Protein AF-A0A1Y5H3Q7-F1 (afdb_monomer)

Mean predicted aligned error: 3.83 Å

Secondary structure (DSSP, 8-state):
-HHHHHT---S-----SSS-------HHHHHHHHHH-HHHHHHHHHHHIIIIIIHHHHHHHHHHHS-HHHHHHHHHHH-TTTTTTS-HHHHHHHTTS-HHHHHHHHHH-

pLDDT: mean 93.89, std 3.06, range [73.5, 97.62]

Sequence (109 aa):
MTALLTSSPSILSLEAIEDSLIIEINFIAYRKLMLQNDELKLFQIYYLEKNWLLAKESREIEFVQNDASARYLCFINEYPALKDRLPQYHIASYLGITPTQLSRIKKNL

Nearest PDB structures (foldseek):
  3iwf-assembly2_A  TM=7.878E-01  e=1.637E+00  Staphylococcus epidermidis ATCC 12228
  3dv8-assembly1_A-2  TM=6.852E-01  e=7.403E+00  Agathobacter rectalis ATCC 33656
  6tvd-assembly2_L  TM=3.339E-01  e=8.395E+00  Influenza A virus

Solvent-accessible surface area (backbone atoms only — not comparable to full-atom values): 6693 Å² total; per-residue (Å²): 108,66,32,72,76,68,75,44,81,68,95,67,87,86,80,79,94,55,98,76,88,82,85,86,73,63,64,69,62,49,53,54,50,32,75,76,30,68,68,53,39,50,50,52,49,54,50,42,48,51,58,60,43,53,49,44,50,54,50,54,49,44,66,73,75,44,54,70,60,57,50,50,54,51,47,47,69,77,37,61,81,47,64,85,73,48,60,63,57,60,56,15,54,74,68,74,48,51,48,69,56,46,54,53,46,67,71,78,105

Structure (mmCIF, N/CA/C/O backbone):
data_AF-A0A1Y5H3Q7-F1
#
_entry.id   AF-A0A1Y5H3Q7-F1
#
loop_
_atom_site.group_PDB
_atom_site.id
_atom_site.type_symbol
_atom_site.label_atom_id
_atom_site.label_alt_id
_atom_site.label_comp_id
_atom_site.label_asym_id
_atom_site.label_entity_id
_atom_site.label_seq_id
_atom_site.pdbx_PDB_ins_code
_atom_site.Cartn_x
_atom_site.Cartn_y
_atom_site.Cartn_z
_atom_site.occupancy
_atom_site.B_iso_or_equiv
_atom_site.auth_seq_id
_atom_site.auth_comp_id
_atom_site.auth_asym_id
_atom_site.auth_atom_id
_atom_site.pdbx_PDB_model_num
ATOM 1 N N . MET A 1 1 ? 9.826 -3.778 -3.910 1.00 73.50 1 MET A N 1
ATOM 2 C CA . MET A 1 1 ? 10.902 -3.158 -4.721 1.00 73.50 1 MET A CA 1
ATOM 3 C C . MET A 1 1 ? 12.298 -3.471 -4.188 1.00 73.50 1 MET A C 1
ATOM 5 O O . MET A 1 1 ? 13.129 -3.858 -4.993 1.00 73.50 1 MET A O 1
ATOM 9 N N . THR A 1 2 ? 12.555 -3.386 -2.874 1.00 88.50 2 THR A N 1
ATOM 10 C CA . THR A 1 2 ? 13.869 -3.712 -2.276 1.00 88.50 2 THR A CA 1
ATOM 11 C C . THR A 1 2 ? 14.396 -5.076 -2.714 1.00 88.50 2 THR A C 1
ATOM 13 O O . THR A 1 2 ? 15.425 -5.112 -3.364 1.00 88.50 2 THR A O 1
ATOM 16 N N . ALA A 1 3 ? 13.630 -6.151 -2.490 1.00 92.69 3 ALA A N 1
ATOM 17 C CA . ALA A 1 3 ? 13.967 -7.519 -2.903 1.00 92.69 3 ALA A CA 1
ATOM 18 C C . ALA A 1 3 ? 14.386 -7.643 -4.382 1.00 92.69 3 ALA A C 1
ATOM 20 O O . ALA A 1 3 ? 15.358 -8.315 -4.709 1.00 92.69 3 ALA A O 1
ATOM 21 N N . LEU A 1 4 ? 13.687 -6.936 -5.277 1.00 92.31 4 LEU A N 1
ATOM 22 C CA . LEU A 1 4 ? 13.994 -6.919 -6.709 1.00 92.31 4 LEU A CA 1
ATOM 23 C C . LEU A 1 4 ? 15.298 -6.165 -7.011 1.00 92.31 4 LEU A C 1
ATOM 25 O O . LEU A 1 4 ? 16.085 -6.609 -7.839 1.00 92.31 4 LEU A O 1
ATOM 29 N N . LEU A 1 5 ? 15.544 -5.038 -6.334 1.00 91.44 5 LEU A N 1
ATOM 30 C CA . LEU A 1 5 ? 16.762 -4.236 -6.501 1.00 91.44 5 LEU A CA 1
ATOM 31 C C . LEU A 1 5 ? 17.998 -4.913 -5.894 1.00 91.44 5 LEU A C 1
ATOM 33 O O . LEU A 1 5 ? 19.085 -4.802 -6.452 1.00 91.44 5 LEU A O 1
ATOM 37 N N . THR A 1 6 ? 17.837 -5.614 -4.772 1.00 93.56 6 THR A N 1
ATOM 38 C CA . THR A 1 6 ? 18.913 -6.329 -4.067 1.00 93.56 6 THR A CA 1
ATOM 39 C C . THR A 1 6 ? 19.086 -7.766 -4.544 1.00 93.56 6 THR A C 1
ATOM 41 O O . THR A 1 6 ? 19.998 -8.444 -4.084 1.00 93.56 6 THR A O 1
ATOM 44 N N . SER A 1 7 ? 18.228 -8.242 -5.455 1.00 92.06 7 SER A N 1
ATOM 45 C CA . SER A 1 7 ? 18.191 -9.643 -5.897 1.00 92.06 7 SER A CA 1
ATOM 46 C C . SER A 1 7 ? 18.119 -10.632 -4.724 1.00 92.06 7 SER A C 1
ATOM 48 O O . SER A 1 7 ? 18.772 -11.673 -4.729 1.00 92.06 7 SER A O 1
ATOM 50 N N . SER A 1 8 ? 17.334 -10.295 -3.698 1.00 94.62 8 SER A N 1
ATOM 51 C CA . SER A 1 8 ? 17.146 -11.106 -2.492 1.00 94.62 8 SER A CA 1
ATOM 52 C C . SER A 1 8 ? 15.677 -11.507 -2.325 1.00 94.62 8 SER A C 1
ATOM 54 O O . SER A 1 8 ? 14.800 -10.805 -2.829 1.00 94.62 8 SER A O 1
ATOM 56 N N . PRO A 1 9 ? 15.365 -12.589 -1.588 1.00 94.06 9 PRO A N 1
ATOM 57 C CA . PRO A 1 9 ? 13.985 -12.932 -1.257 1.00 94.06 9 PRO A CA 1
ATOM 58 C C . PRO A 1 9 ? 13.245 -11.777 -0.567 1.00 94.06 9 PRO A C 1
ATOM 60 O O . PRO A 1 9 ? 13.843 -10.984 0.167 1.00 94.06 9 PRO A O 1
ATOM 63 N N . SER A 1 10 ? 11.934 -11.681 -0.802 1.00 93.56 10 SER A N 1
ATOM 64 C CA . SER A 1 10 ? 11.079 -10.740 -0.076 1.00 93.56 10 SER A CA 1
ATOM 65 C C . SER A 1 10 ? 10.936 -11.173 1.379 1.00 93.56 10 SER A C 1
ATOM 67 O O . SER A 1 10 ? 10.678 -12.340 1.657 1.00 93.56 10 SER A O 1
ATOM 69 N N . ILE A 1 11 ? 11.050 -10.218 2.301 1.00 94.31 11 ILE A N 1
ATOM 70 C CA . ILE A 1 11 ? 10.743 -10.428 3.726 1.00 94.31 11 ILE A CA 1
ATOM 71 C C . ILE A 1 11 ? 9.247 -10.263 4.034 1.00 94.31 11 ILE A C 1
ATOM 73 O O . ILE A 1 11 ? 8.819 -10.503 5.156 1.00 94.31 11 ILE A O 1
ATOM 77 N N . LEU A 1 12 ? 8.463 -9.811 3.049 1.00 91.12 12 LEU A N 1
ATOM 78 C CA . LEU A 1 12 ? 7.021 -9.596 3.145 1.00 91.12 12 LEU A CA 1
ATOM 79 C C . LEU A 1 12 ? 6.291 -10.519 2.167 1.00 91.12 12 LEU A C 1
ATOM 81 O O . LEU A 1 12 ? 6.739 -10.690 1.028 1.00 91.12 12 LEU A O 1
ATOM 85 N N . SER A 1 13 ? 5.146 -11.045 2.591 1.00 91.75 13 SER A N 1
ATOM 86 C CA . SER A 1 13 ? 4.153 -11.681 1.726 1.00 91.75 13 SER A CA 1
ATOM 87 C C . SER A 1 13 ? 3.035 -10.697 1.382 1.00 91.75 13 SER A C 1
ATOM 89 O O . SER A 1 13 ? 2.783 -9.738 2.112 1.00 91.75 13 SER A O 1
ATOM 91 N N . LEU A 1 14 ? 2.366 -10.941 0.259 1.00 92.06 14 LEU A N 1
ATOM 92 C CA . LEU A 1 14 ? 1.175 -10.210 -0.159 1.00 92.06 14 LEU A CA 1
ATOM 93 C C . LEU A 1 14 ? 0.015 -11.199 -0.216 1.00 92.06 14 LEU A C 1
ATOM 95 O O . LEU A 1 14 ? 0.174 -12.302 -0.733 1.00 92.06 14 LEU A O 1
ATOM 99 N N . GLU A 1 15 ? -1.130 -10.791 0.310 1.00 92.69 15 GLU A N 1
ATOM 100 C CA . GLU A 1 15 ? -2.361 -11.572 0.306 1.00 92.69 15 GLU A CA 1
ATOM 101 C C . GLU A 1 15 ? -3.487 -10.695 -0.238 1.00 92.69 15 GLU A C 1
ATOM 103 O O . GLU A 1 15 ? -3.628 -9.533 0.153 1.00 92.69 15 GLU A O 1
ATOM 108 N N . ALA A 1 16 ? -4.267 -11.247 -1.166 1.00 94.00 16 ALA A N 1
ATOM 109 C CA . ALA A 1 16 ? -5.482 -10.611 -1.642 1.00 94.00 16 ALA A CA 1
ATOM 110 C C . ALA A 1 16 ? -6.607 -10.903 -0.642 1.00 94.00 16 ALA A C 1
ATOM 112 O O . ALA A 1 16 ? -6.940 -12.057 -0.398 1.00 94.00 16 ALA A O 1
ATOM 113 N N . ILE A 1 17 ? -7.185 -9.850 -0.069 1.00 91.44 17 ILE A N 1
ATOM 114 C CA . ILE A 1 17 ? -8.283 -9.945 0.910 1.00 91.44 17 ILE A CA 1
ATOM 115 C C . ILE A 1 17 ? -9.668 -10.064 0.253 1.00 91.44 17 ILE A C 1
ATOM 117 O O . ILE A 1 17 ? -10.680 -10.177 0.938 1.00 91.44 17 ILE A O 1
ATOM 121 N N . GLU A 1 18 ? -9.706 -9.990 -1.075 1.00 91.56 18 GLU A N 1
ATOM 122 C CA . GLU A 1 18 ? -10.890 -10.042 -1.925 1.00 91.56 18 GLU A CA 1
ATOM 123 C C . GLU A 1 18 ? -10.492 -10.510 -3.330 1.00 91.56 18 GLU A C 1
ATOM 125 O O . GLU A 1 18 ? -9.307 -10.475 -3.688 1.00 91.56 18 GLU A O 1
ATOM 130 N N . ASP A 1 19 ? -11.474 -10.913 -4.137 1.00 95.06 19 ASP A N 1
ATOM 131 C CA . ASP A 1 19 ? -11.252 -11.318 -5.526 1.00 95.06 19 ASP A CA 1
ATOM 132 C C . ASP A 1 19 ? -10.506 -10.221 -6.295 1.00 95.06 19 ASP A C 1
ATOM 134 O O . ASP A 1 19 ? -10.972 -9.088 -6.428 1.00 95.06 19 ASP A O 1
ATOM 138 N N . SER A 1 20 ? -9.313 -10.563 -6.781 1.00 94.75 20 SER A N 1
ATOM 139 C CA . SER A 1 20 ? -8.351 -9.597 -7.307 1.00 94.75 20 SER A CA 1
ATOM 140 C C . SER A 1 20 ? -7.747 -10.071 -8.622 1.00 94.75 20 SER A C 1
ATOM 142 O O . SER A 1 20 ? -7.423 -11.247 -8.789 1.00 94.75 20 SER A O 1
ATOM 144 N N . LEU A 1 21 ? -7.524 -9.129 -9.540 1.00 96.44 21 LEU A N 1
ATOM 145 C CA . LEU A 1 21 ? -6.708 -9.343 -10.732 1.00 96.44 21 LEU A CA 1
ATOM 146 C C . LEU A 1 21 ? -5.301 -8.800 -10.479 1.00 96.44 21 LEU A C 1
ATOM 148 O O . LEU A 1 21 ? -5.136 -7.627 -10.146 1.00 96.44 21 LEU A O 1
ATOM 152 N N . ILE A 1 22 ? -4.289 -9.645 -10.668 1.00 95.25 22 ILE A N 1
ATOM 153 C CA . ILE A 1 22 ? -2.887 -9.276 -10.463 1.00 95.25 22 ILE A CA 1
ATOM 154 C C . ILE A 1 22 ? -2.194 -9.166 -11.818 1.00 95.25 22 ILE A C 1
ATOM 156 O O . ILE A 1 22 ? -2.254 -10.084 -12.634 1.00 95.25 22 ILE A O 1
ATOM 160 N N . ILE A 1 23 ? -1.514 -8.041 -12.041 1.00 95.62 23 ILE A N 1
ATOM 161 C CA . ILE A 1 23 ? -0.641 -7.841 -13.198 1.00 95.62 23 ILE A CA 1
ATOM 162 C C . ILE A 1 23 ? 0.798 -8.051 -12.739 1.00 95.62 23 ILE A C 1
ATOM 164 O O . ILE A 1 23 ? 1.325 -7.277 -11.938 1.00 95.62 23 ILE A O 1
ATOM 168 N N . GLU A 1 24 ? 1.434 -9.093 -13.262 1.00 94.81 24 GLU A N 1
ATOM 169 C CA . GLU A 1 24 ? 2.848 -9.361 -13.029 1.00 94.81 24 GLU A CA 1
ATOM 170 C C . GLU A 1 24 ? 3.697 -8.755 -14.149 1.00 94.81 24 GLU A C 1
ATOM 172 O O . GLU A 1 24 ? 3.399 -8.893 -15.335 1.00 94.81 24 GLU A O 1
ATOM 177 N N . ILE A 1 25 ? 4.784 -8.086 -13.766 1.00 94.06 25 ILE A N 1
ATOM 178 C CA . ILE A 1 25 ? 5.736 -7.493 -14.700 1.00 94.06 25 ILE A CA 1
ATOM 179 C C . ILE A 1 25 ? 7.109 -8.098 -14.432 1.00 94.06 25 ILE A C 1
ATOM 181 O O . ILE A 1 25 ? 7.623 -8.034 -13.313 1.00 94.06 25 ILE A O 1
ATOM 185 N N . ASN A 1 26 ? 7.745 -8.624 -15.480 1.00 95.31 26 ASN A N 1
ATOM 186 C CA . ASN A 1 26 ? 9.129 -9.072 -15.392 1.00 95.31 26 ASN A CA 1
ATOM 187 C C . ASN A 1 26 ? 10.041 -7.874 -15.087 1.00 95.31 26 ASN A C 1
ATOM 189 O O . ASN A 1 26 ? 10.267 -7.007 -15.935 1.00 95.31 26 ASN A O 1
ATOM 193 N N . PHE A 1 27 ? 10.588 -7.848 -13.872 1.00 94.31 27 PHE A N 1
ATOM 194 C CA . PHE A 1 27 ? 11.392 -6.732 -13.384 1.00 94.31 27 PHE A CA 1
ATOM 195 C C . PHE A 1 27 ? 12.630 -6.454 -14.247 1.00 94.31 27 PHE A C 1
ATOM 197 O O . PHE A 1 27 ? 12.937 -5.296 -14.523 1.00 94.31 27 PHE A O 1
ATOM 204 N N . ILE A 1 28 ? 13.326 -7.497 -14.709 1.00 94.81 28 ILE A N 1
ATOM 205 C CA . ILE A 1 28 ? 14.550 -7.351 -15.509 1.00 94.81 28 ILE A CA 1
ATOM 206 C C . ILE A 1 28 ? 14.215 -6.735 -16.872 1.00 94.81 28 ILE A C 1
ATOM 208 O O . ILE A 1 28 ? 14.861 -5.775 -17.298 1.00 94.81 28 ILE A O 1
ATOM 212 N N . ALA A 1 29 ? 13.178 -7.249 -17.538 1.00 96.12 29 ALA A N 1
ATOM 213 C CA . ALA A 1 29 ? 12.717 -6.727 -18.820 1.00 96.12 29 ALA A CA 1
ATOM 214 C C . ALA A 1 29 ? 12.220 -5.280 -18.690 1.00 96.12 29 ALA A C 1
ATOM 216 O O . ALA A 1 29 ? 12.599 -4.427 -19.493 1.00 96.12 29 ALA A O 1
ATOM 217 N N . TYR A 1 30 ? 11.453 -4.981 -17.638 1.00 94.94 30 TYR A N 1
ATOM 218 C CA . TYR A 1 30 ? 10.977 -3.631 -17.348 1.00 94.94 30 TYR A CA 1
ATOM 219 C C . TYR A 1 30 ? 12.130 -2.652 -17.113 1.00 94.94 30 TYR A C 1
ATOM 221 O O . TYR A 1 30 ? 12.157 -1.573 -17.699 1.00 94.94 30 TYR A O 1
ATOM 229 N N . ARG A 1 31 ? 13.139 -3.042 -16.323 1.00 94.19 31 ARG A N 1
ATOM 230 C CA . ARG A 1 31 ? 14.339 -2.225 -16.088 1.00 94.19 31 ARG A CA 1
ATOM 231 C C . ARG A 1 31 ? 15.095 -1.939 -17.380 1.00 94.19 31 ARG A C 1
ATOM 233 O O . ARG A 1 31 ? 15.519 -0.805 -17.585 1.00 94.19 31 ARG A O 1
ATOM 240 N N . LYS A 1 32 ? 15.246 -2.938 -18.254 1.00 96.06 32 LYS A N 1
ATOM 241 C CA . LYS A 1 32 ? 15.880 -2.754 -19.565 1.00 96.06 32 LYS A CA 1
ATOM 242 C C . LYS A 1 32 ? 15.092 -1.767 -20.428 1.00 96.06 32 LYS A C 1
ATOM 244 O O . LYS A 1 32 ? 15.690 -0.838 -20.960 1.00 96.06 32 LYS A O 1
ATOM 249 N N . LEU A 1 33 ? 13.771 -1.933 -20.510 1.00 96.38 33 LEU A N 1
ATOM 250 C CA . LEU A 1 33 ? 12.889 -1.046 -21.270 1.00 96.38 33 LEU A CA 1
ATOM 251 C C . LEU A 1 33 ? 12.947 0.397 -20.749 1.00 96.38 33 LEU A C 1
ATOM 253 O O . LEU A 1 33 ? 13.087 1.334 -21.526 1.00 96.38 33 LEU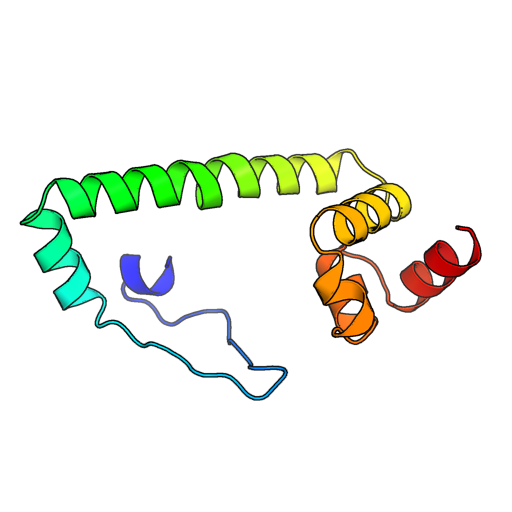 A O 1
ATOM 257 N N . MET A 1 34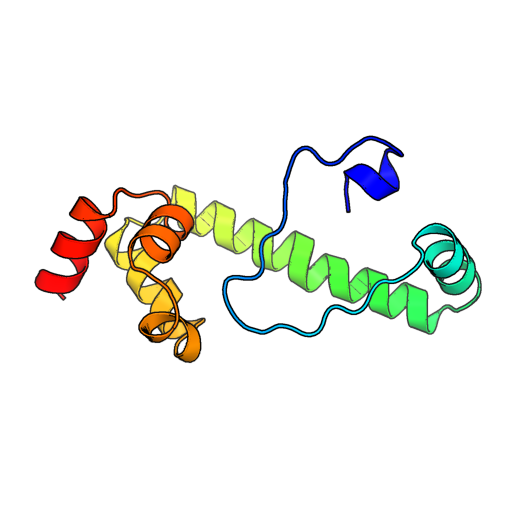 ? 12.916 0.573 -19.428 1.00 95.56 34 MET A N 1
ATOM 258 C CA . MET A 1 34 ? 12.990 1.879 -18.770 1.00 95.56 34 MET A CA 1
ATOM 259 C C . MET A 1 34 ? 14.308 2.614 -19.053 1.00 95.56 34 MET A C 1
ATOM 261 O O . MET A 1 34 ? 14.328 3.835 -19.152 1.00 95.56 34 MET A O 1
ATOM 265 N N . LEU A 1 35 ? 15.426 1.898 -19.201 1.00 95.19 35 LEU A N 1
ATOM 266 C CA . LEU A 1 35 ? 16.704 2.521 -19.567 1.00 95.19 35 LEU A CA 1
ATOM 267 C C . LEU A 1 35 ? 16.759 2.952 -21.039 1.00 95.19 35 LEU A C 1
ATOM 269 O O . LEU A 1 35 ? 17.556 3.823 -21.377 1.00 95.19 35 LEU A O 1
ATOM 273 N N . GLN A 1 36 ? 15.925 2.355 -21.890 1.00 97.50 36 GLN A N 1
ATOM 274 C CA . GLN A 1 36 ? 15.852 2.631 -23.326 1.00 97.50 36 GLN A CA 1
ATOM 275 C C . GLN A 1 36 ? 14.792 3.679 -23.692 1.00 97.50 36 GLN A C 1
ATOM 277 O O . GLN A 1 36 ? 14.776 4.143 -24.828 1.00 97.50 36 GLN A O 1
ATOM 282 N N . ASN A 1 37 ? 13.907 4.041 -22.761 1.00 97.50 37 ASN A N 1
ATOM 283 C CA . ASN A 1 37 ? 12.802 4.965 -22.993 1.00 97.50 37 ASN A CA 1
ATOM 284 C C . ASN A 1 37 ? 12.770 6.045 -21.899 1.00 97.50 37 ASN A C 1
ATOM 286 O O . ASN A 1 37 ? 12.515 5.755 -20.728 1.00 97.50 37 ASN A O 1
ATOM 290 N N . ASP A 1 38 ? 13.019 7.297 -22.287 1.00 97.31 38 ASP A N 1
ATOM 291 C CA . 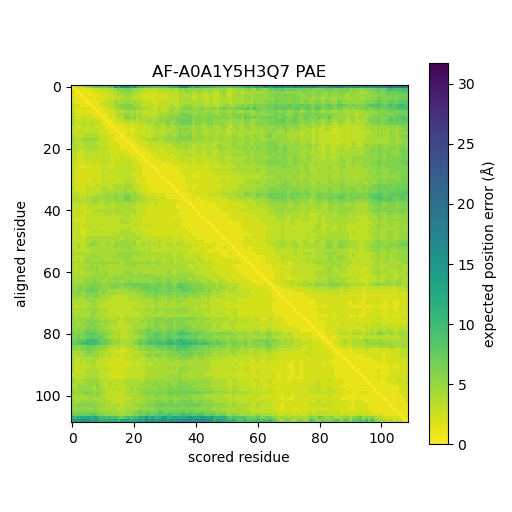ASP A 1 38 ? 13.103 8.416 -21.346 1.00 97.31 38 ASP A CA 1
ATOM 292 C C . ASP A 1 38 ? 11.758 8.788 -20.715 1.00 97.31 38 ASP A C 1
ATOM 294 O O . ASP A 1 38 ? 11.730 9.163 -19.544 1.00 97.31 38 ASP A O 1
ATOM 298 N N . GLU A 1 39 ? 10.637 8.618 -21.418 1.00 97.38 39 GLU A N 1
ATOM 299 C CA . GLU A 1 39 ? 9.307 8.851 -20.841 1.00 97.38 39 GLU A CA 1
ATOM 300 C C . GLU A 1 39 ? 9.022 7.853 -19.718 1.00 97.38 39 GLU A C 1
ATOM 302 O O . GLU A 1 39 ? 8.555 8.232 -18.645 1.00 97.38 39 GLU A O 1
ATOM 307 N N . LEU A 1 40 ? 9.377 6.580 -19.922 1.00 96.06 40 LEU A N 1
ATOM 308 C CA . LEU A 1 40 ? 9.215 5.553 -18.897 1.00 96.06 40 LEU A CA 1
ATOM 309 C C . LEU A 1 40 ? 10.144 5.793 -17.698 1.00 96.06 40 LEU A C 1
ATOM 311 O O . LEU A 1 40 ? 9.772 5.544 -16.550 1.00 96.06 40 LEU A O 1
ATOM 315 N N . LYS A 1 41 ? 11.346 6.321 -17.945 1.00 96.56 41 LYS A N 1
ATOM 316 C CA . LYS A 1 41 ? 12.275 6.745 -16.892 1.00 96.56 41 LYS A CA 1
ATOM 317 C C . LYS A 1 41 ? 11.710 7.912 -16.080 1.00 96.56 41 LYS A C 1
ATOM 319 O O . LYS A 1 41 ? 11.738 7.850 -14.854 1.00 96.56 41 LYS A O 1
ATOM 324 N N . LEU A 1 42 ? 11.171 8.937 -16.741 1.00 97.56 42 LEU A N 1
ATOM 325 C CA . LEU A 1 42 ? 10.524 10.076 -16.082 1.00 97.56 42 LEU A CA 1
ATOM 326 C C . LEU A 1 42 ? 9.295 9.636 -15.288 1.00 97.56 42 LEU A C 1
ATOM 328 O O . LEU A 1 42 ? 9.152 10.019 -14.130 1.00 97.56 42 LEU A O 1
ATOM 332 N N . PHE A 1 43 ? 8.464 8.761 -15.858 1.00 96.31 43 PHE A N 1
ATOM 333 C CA . PHE A 1 43 ? 7.351 8.147 -15.142 1.00 96.31 43 PHE A CA 1
ATOM 334 C C . PHE A 1 43 ? 7.826 7.459 -13.858 1.00 96.31 43 PHE A C 1
ATOM 336 O O . PHE A 1 43 ? 7.265 7.697 -12.789 1.00 96.31 43 PHE A O 1
ATOM 343 N N . GLN A 1 44 ? 8.888 6.649 -13.935 1.00 94.69 44 GLN A N 1
ATOM 344 C CA . GLN A 1 44 ? 9.445 5.983 -12.761 1.00 94.69 44 GLN A CA 1
ATOM 345 C C . GLN A 1 44 ? 9.958 6.989 -11.719 1.00 94.69 44 GLN A C 1
ATOM 347 O O . GLN A 1 44 ? 9.738 6.776 -10.528 1.00 94.69 44 GLN A O 1
ATOM 352 N N . ILE A 1 45 ? 10.627 8.067 -12.139 1.00 96.12 45 ILE A N 1
ATOM 353 C CA . ILE A 1 45 ? 11.119 9.121 -11.238 1.00 96.12 45 ILE A CA 1
ATOM 354 C C . ILE A 1 45 ? 9.945 9.775 -10.503 1.00 96.12 45 ILE A C 1
ATOM 356 O O . ILE A 1 45 ? 9.910 9.742 -9.274 1.00 96.12 45 ILE A O 1
ATOM 360 N N . TYR A 1 46 ? 8.938 10.262 -11.231 1.00 97.62 46 TYR A N 1
ATOM 361 C CA . TYR A 1 46 ? 7.771 10.910 -10.629 1.00 97.62 46 TYR A CA 1
ATOM 362 C C . TYR A 1 46 ? 6.965 9.964 -9.741 1.00 97.62 46 TYR A C 1
ATOM 364 O O . TYR A 1 46 ? 6.458 10.361 -8.690 1.00 97.62 46 TYR A O 1
ATOM 372 N N . TYR A 1 47 ? 6.871 8.688 -10.122 1.00 95.44 47 TYR A N 1
ATOM 373 C CA . TYR A 1 47 ? 6.251 7.674 -9.282 1.00 95.44 47 TYR A CA 1
ATOM 374 C C . TYR A 1 47 ? 6.982 7.530 -7.940 1.00 95.44 47 TYR A C 1
ATOM 376 O O . TYR A 1 47 ? 6.326 7.463 -6.897 1.00 95.44 47 TYR A O 1
ATOM 384 N N . LEU A 1 48 ? 8.319 7.488 -7.946 1.00 94.88 48 LEU A N 1
ATOM 385 C CA . LEU A 1 48 ? 9.121 7.370 -6.726 1.00 94.88 48 LEU A CA 1
ATOM 386 C C . LEU A 1 48 ? 9.037 8.629 -5.861 1.00 94.88 48 LEU A C 1
ATOM 388 O O . LEU A 1 48 ? 8.846 8.510 -4.654 1.00 94.88 48 LEU A O 1
ATOM 392 N N . GLU A 1 49 ? 9.112 9.818 -6.454 1.00 97.44 49 GLU A N 1
ATOM 393 C CA . GLU A 1 49 ? 8.963 11.084 -5.727 1.00 97.44 49 GLU A CA 1
ATOM 394 C C . GLU A 1 49 ? 7.605 11.163 -5.024 1.00 97.44 49 GLU A C 1
ATOM 396 O O . GLU A 1 49 ? 7.530 11.402 -3.820 1.00 97.44 49 GLU A O 1
ATOM 401 N N . LYS A 1 50 ? 6.517 10.876 -5.744 1.00 96.12 50 LYS A N 1
ATOM 402 C CA . LYS A 1 50 ? 5.171 10.950 -5.175 1.00 96.12 50 LYS A CA 1
ATOM 403 C C . LYS A 1 50 ? 4.932 9.893 -4.095 1.00 96.12 50 LYS A C 1
ATOM 405 O O . LYS A 1 50 ? 4.468 10.218 -3.005 1.00 96.12 50 LYS A O 1
ATOM 410 N N . ASN A 1 51 ? 5.197 8.625 -4.405 1.00 92.94 51 ASN A N 1
ATOM 411 C CA . ASN A 1 51 ? 4.734 7.514 -3.568 1.00 92.94 51 ASN A CA 1
ATOM 412 C C . ASN A 1 51 ? 5.773 7.058 -2.540 1.00 92.94 51 ASN A C 1
ATOM 414 O O . ASN A 1 51 ? 5.403 6.562 -1.480 1.00 92.94 51 ASN A O 1
ATOM 418 N N . TRP A 1 52 ? 7.065 7.184 -2.848 1.00 90.81 52 TRP A N 1
ATOM 419 C CA . TRP A 1 52 ? 8.134 6.678 -1.986 1.00 90.81 52 TRP A CA 1
ATOM 420 C C . TRP A 1 52 ? 8.803 7.761 -1.147 1.00 90.81 52 TRP A C 1
ATOM 422 O O . TRP A 1 52 ? 9.262 7.455 -0.049 1.00 90.81 52 TRP A O 1
ATOM 432 N N . LEU A 1 53 ? 8.858 8.998 -1.645 1.00 93.62 53 LEU A N 1
ATOM 433 C CA . LEU A 1 53 ? 9.351 10.140 -0.880 1.00 93.62 53 LEU A CA 1
ATOM 434 C C . LEU A 1 53 ? 8.190 10.832 -0.159 1.00 93.62 53 LEU A C 1
ATOM 436 O O . LEU A 1 53 ? 8.033 10.635 1.041 1.00 93.62 53 LEU A O 1
ATOM 440 N N . LEU A 1 54 ? 7.329 11.547 -0.888 1.00 94.62 54 LEU A N 1
ATOM 441 C CA . LEU A 1 54 ? 6.326 12.433 -0.285 1.00 94.62 54 LEU A CA 1
ATOM 442 C C . LEU A 1 54 ? 5.296 11.680 0.572 1.00 94.62 54 LEU A C 1
ATOM 444 O O . LEU A 1 54 ? 5.083 12.027 1.732 1.00 94.62 54 LEU A O 1
ATOM 448 N N . ALA A 1 55 ? 4.671 10.628 0.034 1.00 92.06 55 ALA A N 1
ATOM 449 C CA . ALA A 1 55 ? 3.649 9.885 0.777 1.00 92.06 55 ALA A CA 1
ATOM 450 C C . ALA A 1 55 ? 4.228 9.128 1.989 1.00 92.06 55 ALA A C 1
ATOM 452 O O . ALA A 1 55 ? 3.618 9.098 3.058 1.00 92.06 55 ALA A O 1
ATOM 453 N N . LYS A 1 56 ? 5.418 8.529 1.843 1.00 91.62 56 LYS A N 1
ATOM 454 C CA . LYS A 1 56 ? 6.077 7.779 2.923 1.00 91.62 56 LYS A CA 1
ATOM 455 C C . LYS A 1 56 ? 6.533 8.704 4.048 1.00 91.62 56 LYS A C 1
ATOM 457 O O . LYS A 1 56 ? 6.261 8.407 5.206 1.00 91.62 56 LYS A O 1
ATOM 462 N N . GLU A 1 57 ? 7.179 9.816 3.707 1.00 93.69 57 GLU A N 1
ATOM 463 C CA . GLU A 1 57 ? 7.629 10.819 4.673 1.00 93.69 57 GLU A CA 1
ATOM 464 C C . GLU A 1 57 ? 6.443 11.418 5.432 1.00 93.69 57 GLU A C 1
ATOM 466 O O . GLU A 1 57 ? 6.444 11.429 6.662 1.00 93.69 57 GLU A O 1
ATOM 471 N N . SER A 1 58 ? 5.382 11.822 4.722 1.00 90.25 58 SER A N 1
ATOM 472 C CA . SER A 1 58 ? 4.179 12.359 5.365 1.00 90.25 58 SER A CA 1
ATOM 473 C C . SER A 1 58 ? 3.564 11.364 6.349 1.00 90.25 58 SER A C 1
ATOM 475 O O . SER A 1 58 ? 3.155 11.762 7.439 1.00 90.25 58 SER A O 1
ATOM 477 N N . ARG A 1 59 ? 3.525 10.072 6.000 1.00 90.06 59 ARG A N 1
ATOM 478 C CA . ARG A 1 59 ? 3.023 9.021 6.891 1.00 90.06 59 ARG A CA 1
ATOM 479 C C . ARG A 1 59 ? 3.924 8.809 8.107 1.00 90.06 59 ARG A C 1
ATOM 481 O O . ARG A 1 59 ? 3.419 8.605 9.206 1.00 90.06 59 ARG A O 1
ATOM 488 N N . GLU A 1 60 ? 5.242 8.837 7.942 1.00 92.94 60 GLU A N 1
ATOM 489 C CA . GLU A 1 60 ? 6.182 8.714 9.064 1.00 92.94 60 GLU A CA 1
ATOM 490 C C . GLU A 1 60 ? 6.025 9.878 10.049 1.00 92.94 60 GLU A C 1
ATOM 492 O O . GLU A 1 60 ? 5.950 9.653 11.258 1.00 92.94 60 GLU A O 1
ATOM 497 N N . ILE A 1 61 ? 5.879 11.103 9.537 1.00 92.06 61 ILE A N 1
ATOM 498 C CA . ILE A 1 61 ? 5.597 12.292 10.347 1.00 92.06 61 ILE A CA 1
ATOM 499 C C . ILE A 1 61 ? 4.266 12.132 11.089 1.00 92.06 61 ILE A C 1
ATOM 501 O O . ILE A 1 61 ? 4.219 12.344 12.299 1.00 92.06 61 ILE A O 1
ATOM 505 N N . GLU A 1 62 ? 3.205 11.698 10.403 1.00 91.06 62 GLU A N 1
ATOM 506 C CA . GLU A 1 62 ? 1.892 11.449 11.008 1.00 91.06 62 GLU A CA 1
ATOM 507 C C . GLU A 1 62 ? 1.979 10.435 12.159 1.00 91.06 62 GLU A C 1
ATOM 509 O O . GLU A 1 62 ? 1.404 10.632 13.227 1.00 91.06 62 GLU A O 1
ATOM 514 N N . PHE A 1 63 ? 2.747 9.360 11.981 1.00 91.69 63 PHE A N 1
ATOM 515 C CA . PHE A 1 63 ? 2.949 8.347 13.016 1.00 91.69 63 PHE A CA 1
ATOM 516 C C . PHE A 1 63 ? 3.660 8.878 14.262 1.00 91.69 63 PHE A C 1
ATOM 518 O O . PHE A 1 63 ? 3.371 8.412 15.367 1.00 91.69 63 PHE A O 1
ATOM 525 N N . VAL A 1 64 ? 4.574 9.834 14.087 1.00 92.62 64 VAL A N 1
ATOM 526 C CA . VAL A 1 64 ? 5.325 10.458 15.181 1.00 92.62 64 VAL A CA 1
ATOM 527 C C . VAL A 1 64 ? 4.516 11.561 15.866 1.00 92.62 64 VAL A C 1
ATOM 529 O O . VAL A 1 64 ? 4.575 11.683 17.088 1.00 92.62 64 VAL A O 1
ATOM 532 N N . GLN A 1 65 ? 3.779 12.370 15.103 1.00 93.44 65 GLN A N 1
ATOM 533 C CA . GLN A 1 65 ? 3.135 13.588 15.604 1.00 93.44 65 GLN A CA 1
ATOM 534 C C . GLN A 1 65 ? 1.685 13.383 16.048 1.00 93.44 65 GLN A C 1
ATOM 536 O O . GLN A 1 65 ? 1.248 14.031 16.999 1.00 93.44 65 GLN A O 1
ATOM 541 N N . ASN A 1 66 ? 0.938 12.497 15.386 1.00 94.12 66 ASN A N 1
ATOM 542 C CA . ASN A 1 66 ? -0.492 12.344 15.630 1.00 94.12 66 ASN A CA 1
ATOM 543 C C . ASN A 1 66 ? -0.786 11.222 16.623 1.00 94.12 66 ASN A C 1
ATOM 545 O O . ASN A 1 66 ? -0.193 10.138 16.582 1.00 94.12 66 ASN A O 1
ATOM 549 N N . ASP A 1 67 ? -1.792 11.455 17.467 1.00 95.06 67 ASP A N 1
ATOM 550 C CA . ASP A 1 67 ? -2.390 10.394 18.264 1.00 95.06 67 ASP A CA 1
ATOM 551 C C . ASP A 1 67 ? -3.228 9.431 17.403 1.00 95.06 67 ASP A C 1
ATOM 553 O O . ASP A 1 67 ? -3.535 9.669 16.232 1.00 95.06 67 ASP A O 1
ATOM 557 N N . ALA A 1 68 ? -3.614 8.308 18.002 1.00 94.38 68 ALA A N 1
ATOM 558 C CA . ALA A 1 68 ? -4.359 7.260 17.318 1.00 94.38 68 ALA A CA 1
ATOM 559 C C . ALA A 1 68 ? -5.719 7.717 16.749 1.00 94.38 68 ALA A C 1
ATOM 561 O O . ALA A 1 68 ? -6.163 7.174 15.736 1.00 94.38 68 ALA A O 1
ATOM 562 N N . SER A 1 69 ? -6.383 8.685 17.387 1.00 95.75 69 SER A N 1
ATOM 563 C CA . SER A 1 69 ? -7.682 9.199 16.943 1.00 95.75 69 SER A CA 1
ATOM 564 C C . SER A 1 69 ? -7.512 10.081 15.713 1.00 95.75 69 SER A C 1
ATOM 566 O O . SER A 1 69 ? -8.226 9.896 14.729 1.00 95.75 69 SER A O 1
ATOM 568 N N . ALA A 1 70 ? -6.525 10.980 15.739 1.00 95.75 70 ALA A N 1
ATOM 569 C CA . ALA A 1 70 ? -6.164 11.809 14.597 1.00 95.75 70 ALA A CA 1
ATOM 570 C C . ALA A 1 70 ? -5.764 10.945 13.392 1.00 95.75 70 ALA A C 1
ATOM 572 O O . ALA A 1 70 ? -6.295 11.151 12.302 1.00 95.75 70 ALA A O 1
ATOM 573 N N . ARG A 1 71 ? -4.945 9.900 13.597 1.00 95.44 71 ARG A N 1
ATOM 574 C CA . ARG A 1 71 ? -4.584 8.965 12.516 1.00 95.44 71 ARG A CA 1
ATOM 575 C C . ARG A 1 71 ? -5.787 8.227 11.930 1.00 95.44 71 ARG A C 1
ATOM 577 O O . ARG A 1 71 ? -5.876 8.028 10.721 1.00 95.44 71 ARG A O 1
ATOM 584 N N . TYR A 1 72 ? -6.745 7.827 12.769 1.00 95.50 72 TYR A N 1
ATOM 585 C CA . TYR A 1 72 ? -7.978 7.203 12.282 1.00 95.50 72 TYR A CA 1
ATOM 586 C C . TYR A 1 72 ? -8.824 8.172 11.443 1.00 95.50 72 TYR A C 1
ATOM 588 O O . TYR A 1 72 ? -9.346 7.773 10.402 1.00 95.50 72 TYR A O 1
ATOM 596 N N . LEU A 1 73 ? -8.935 9.439 11.858 1.00 95.06 73 LEU A N 1
ATOM 597 C CA . LEU A 1 73 ? -9.641 10.470 11.092 1.00 95.06 73 LEU A CA 1
ATOM 598 C C . LEU A 1 73 ? -8.957 10.751 9.745 1.00 95.06 73 LEU A C 1
ATOM 600 O O . LEU A 1 73 ? -9.637 10.846 8.725 1.00 95.06 73 LEU A O 1
ATOM 604 N N . CYS A 1 74 ? -7.624 10.820 9.715 1.00 94.38 74 CYS A N 1
ATOM 605 C CA . CYS A 1 74 ? -6.861 10.917 8.470 1.00 94.38 74 CYS A CA 1
ATOM 606 C C . CYS A 1 74 ? -7.159 9.729 7.544 1.00 94.38 74 CYS A C 1
ATOM 608 O O . CYS A 1 74 ? -7.540 9.934 6.393 1.00 94.38 74 CYS A O 1
ATOM 610 N N . PHE A 1 75 ? -7.113 8.499 8.067 1.00 94.38 75 PHE A N 1
ATOM 611 C CA . PHE A 1 75 ? -7.390 7.288 7.291 1.00 94.38 75 PHE A CA 1
ATOM 612 C C . PHE A 1 75 ? -8.779 7.287 6.635 1.00 94.38 75 PHE A C 1
ATOM 614 O O . PHE A 1 75 ? -8.893 6.975 5.452 1.00 94.38 75 PHE A O 1
ATOM 621 N N . ILE A 1 76 ? -9.844 7.636 7.366 1.00 94.75 76 ILE A N 1
ATOM 622 C CA . ILE A 1 76 ? -11.204 7.629 6.794 1.00 94.75 76 ILE A CA 1
ATOM 623 C C . ILE A 1 76 ? -11.417 8.741 5.760 1.00 94.75 76 ILE A C 1
ATOM 625 O O . ILE A 1 76 ? -12.248 8.579 4.870 1.00 94.75 76 ILE A O 1
ATOM 629 N N . ASN A 1 77 ? -10.677 9.848 5.871 1.00 94.00 77 ASN A N 1
ATOM 630 C CA . ASN A 1 77 ? -10.741 10.953 4.918 1.00 94.00 77 ASN A CA 1
ATOM 631 C C . ASN A 1 77 ? -9.957 10.639 3.640 1.00 94.00 77 ASN A C 1
ATOM 633 O O . ASN A 1 77 ? -10.411 10.963 2.546 1.00 94.00 77 ASN A O 1
ATOM 637 N N . GLU A 1 78 ? -8.795 9.999 3.771 1.00 92.00 78 GLU A N 1
ATOM 638 C CA . GLU A 1 78 ? -7.940 9.632 2.641 1.00 92.00 78 GLU A CA 1
ATOM 639 C C . GLU A 1 78 ? -8.477 8.401 1.893 1.00 92.00 78 GLU A C 1
ATOM 641 O O . GLU A 1 78 ? -8.435 8.344 0.663 1.00 92.00 78 GLU A O 1
ATOM 646 N N . TYR A 1 79 ? -9.051 7.439 2.623 1.00 92.75 79 TYR A N 1
ATOM 647 C CA . TYR A 1 79 ? -9.537 6.168 2.085 1.00 92.75 79 TYR A CA 1
ATOM 648 C C . TYR A 1 79 ? -11.014 5.902 2.426 1.00 92.75 79 TYR A C 1
ATOM 650 O O . TYR A 1 79 ? -11.338 4.861 3.015 1.00 92.75 79 TYR A O 1
ATOM 658 N N . PRO A 1 80 ? -11.952 6.782 2.023 1.00 92.75 80 PRO A N 1
ATOM 659 C CA . PRO A 1 80 ? -13.359 6.668 2.412 1.00 92.75 80 PRO A CA 1
ATOM 660 C C . PRO A 1 80 ? -13.991 5.347 1.958 1.00 92.75 80 PRO A C 1
ATOM 662 O O . PRO A 1 80 ? -14.785 4.757 2.683 1.00 92.75 80 PRO A O 1
ATOM 665 N N . ALA A 1 81 ? -13.581 4.829 0.796 1.00 92.06 81 ALA A N 1
ATOM 666 C CA . ALA A 1 81 ? -14.086 3.569 0.256 1.00 92.06 81 ALA A CA 1
ATOM 667 C C . ALA A 1 81 ? -13.536 2.313 0.961 1.00 92.06 81 ALA A C 1
ATOM 669 O O . ALA A 1 81 ? -14.108 1.236 0.809 1.00 92.06 81 ALA A O 1
ATOM 670 N N . LEU A 1 82 ? -12.421 2.407 1.699 1.00 90.88 82 LEU A N 1
ATOM 671 C CA . LEU A 1 82 ? -11.791 1.239 2.331 1.00 90.88 82 LEU A CA 1
ATOM 672 C C . LEU A 1 82 ? -12.335 0.951 3.729 1.00 90.88 82 LEU A C 1
ATOM 674 O O . LEU A 1 82 ? -12.325 -0.203 4.153 1.00 90.88 82 LEU A O 1
ATOM 678 N N . LYS A 1 83 ? -12.829 1.971 4.437 1.00 85.31 83 LYS A N 1
ATOM 679 C CA . LYS A 1 83 ? -13.328 1.845 5.814 1.00 85.31 83 LYS A CA 1
ATOM 680 C C . LYS A 1 83 ? -14.323 0.692 5.986 1.00 85.31 83 LYS A C 1
ATOM 682 O O . LYS A 1 83 ? -14.222 -0.042 6.965 1.00 85.31 83 LYS A O 1
ATOM 687 N N 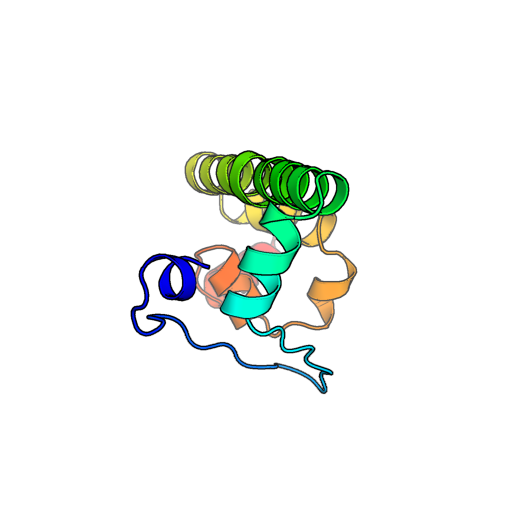. ASP A 1 84 ? -15.253 0.545 5.045 1.00 86.25 84 ASP A N 1
ATOM 688 C CA . ASP A 1 84 ? -16.339 -0.439 5.134 1.00 86.25 84 ASP A CA 1
ATOM 689 C C . ASP A 1 84 ? -15.988 -1.784 4.475 1.00 86.25 84 ASP A C 1
ATOM 691 O O . ASP A 1 84 ? -16.680 -2.777 4.682 1.00 86.25 84 ASP A O 1
ATOM 695 N N . ARG A 1 85 ? -14.893 -1.832 3.708 1.00 91.44 85 ARG A N 1
ATOM 696 C CA . ARG A 1 85 ? -14.405 -3.044 3.029 1.00 91.44 85 ARG A CA 1
ATOM 697 C C . ARG A 1 85 ? -13.386 -3.814 3.860 1.00 91.44 85 ARG A C 1
ATOM 699 O O . ARG A 1 85 ? -13.192 -5.005 3.645 1.00 91.44 85 ARG A O 1
ATOM 706 N N . LEU A 1 86 ? -12.716 -3.139 4.793 1.00 93.44 86 LEU A N 1
ATOM 707 C CA . LEU A 1 86 ? -11.648 -3.731 5.586 1.00 93.44 86 LEU A CA 1
ATOM 708 C C . LEU A 1 86 ? -12.150 -4.222 6.951 1.00 93.44 86 LEU A C 1
ATOM 710 O O . LEU A 1 86 ? -12.763 -3.461 7.705 1.00 93.44 86 LEU A O 1
ATOM 714 N N . PRO A 1 87 ? -11.797 -5.456 7.347 1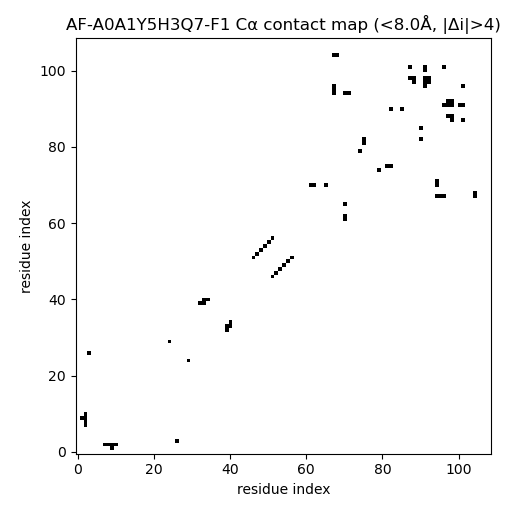.00 93.62 87 PRO A N 1
ATOM 715 C CA . PRO A 1 87 ? -11.904 -5.890 8.729 1.00 93.62 87 PRO A CA 1
ATOM 716 C C . PRO A 1 87 ? -11.189 -4.935 9.691 1.00 93.62 87 PRO A C 1
ATOM 718 O O . PRO A 1 87 ? -10.096 -4.432 9.421 1.00 93.62 87 PRO A O 1
ATOM 721 N N . GLN A 1 88 ? -11.768 -4.743 10.876 1.00 93.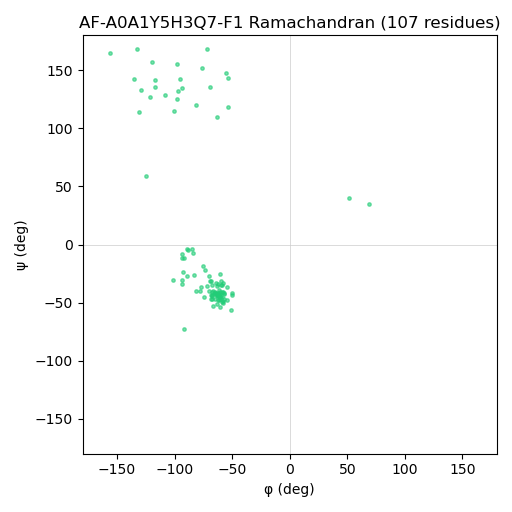50 88 GLN A N 1
ATOM 722 C CA . GLN A 1 88 ? -11.262 -3.773 11.848 1.00 93.50 88 GLN A CA 1
ATOM 723 C C . GLN A 1 88 ? -9.800 -4.014 12.258 1.00 93.50 88 GLN A C 1
ATOM 725 O O . GLN A 1 88 ? -9.075 -3.057 12.525 1.00 93.50 88 GLN A O 1
ATOM 730 N N . TYR A 1 89 ? -9.347 -5.269 12.313 1.00 95.25 89 TYR A N 1
ATOM 731 C CA . TYR A 1 89 ? -7.968 -5.575 12.693 1.00 95.25 89 TYR A CA 1
ATOM 732 C C . TYR A 1 89 ? -6.949 -5.118 11.636 1.00 95.25 89 TYR A C 1
ATOM 734 O O . TYR A 1 89 ? -5.854 -4.704 12.012 1.00 95.25 89 TYR A O 1
ATOM 742 N N . HIS A 1 90 ? -7.310 -5.110 10.346 1.00 95.00 90 HIS A N 1
ATOM 743 C CA . HIS A 1 90 ? -6.453 -4.561 9.293 1.00 95.00 90 HIS A CA 1
ATOM 744 C C . HIS A 1 90 ? -6.307 -3.047 9.442 1.00 95.00 90 HIS A C 1
ATOM 746 O O . HIS A 1 90 ? -5.192 -2.532 9.385 1.00 95.00 90 HIS A O 1
ATOM 752 N N . ILE A 1 91 ? -7.408 -2.344 9.725 1.00 95.50 91 ILE A N 1
ATOM 753 C CA . ILE A 1 91 ? -7.378 -0.897 9.981 1.00 95.50 91 ILE A CA 1
ATOM 754 C C . ILE A 1 91 ? -6.548 -0.596 11.238 1.00 95.50 91 ILE A C 1
ATOM 756 O O . ILE A 1 91 ? -5.697 0.287 11.228 1.00 95.50 91 ILE A O 1
ATOM 760 N N . ALA A 1 92 ? -6.737 -1.357 12.319 1.00 96.38 92 ALA A N 1
ATOM 761 C CA . ALA A 1 92 ? -5.974 -1.174 13.553 1.00 96.38 92 ALA A CA 1
ATOM 762 C C . ALA A 1 92 ? -4.465 -1.385 13.336 1.00 96.38 92 ALA A C 1
ATOM 764 O O . ALA A 1 92 ? -3.660 -0.559 13.766 1.00 96.38 92 ALA A O 1
ATOM 765 N N . SER A 1 93 ? -4.091 -2.442 12.605 1.00 94.81 93 SER A N 1
ATOM 766 C CA . SER A 1 93 ? -2.702 -2.712 12.227 1.00 94.81 93 SER A CA 1
ATOM 767 C C . SER A 1 93 ? -2.116 -1.587 11.367 1.00 94.81 93 SER A C 1
ATOM 769 O O . SER A 1 93 ? -1.014 -1.125 11.659 1.00 94.81 93 SER A O 1
ATOM 771 N N . TYR A 1 94 ? -2.872 -1.076 10.386 1.00 93.62 94 TYR A N 1
ATOM 772 C CA . TYR A 1 94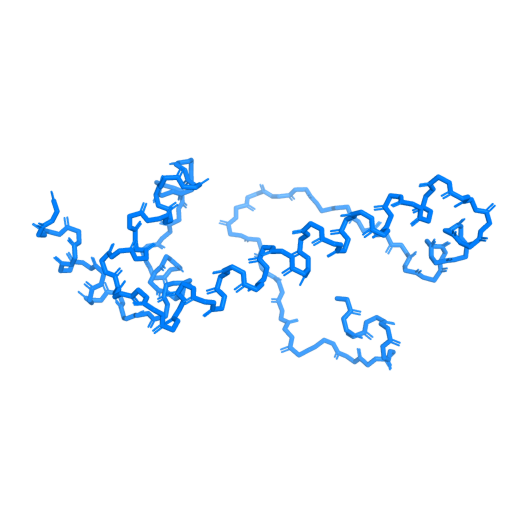 ? -2.462 0.053 9.542 1.00 93.62 94 TYR A CA 1
ATOM 773 C C . TYR A 1 94 ? -2.153 1.320 10.349 1.00 93.62 94 TYR A C 1
ATOM 775 O O . TYR A 1 94 ? -1.246 2.061 9.974 1.00 93.62 94 TYR A O 1
ATOM 783 N N . LEU A 1 95 ? -2.891 1.556 11.439 1.00 94.88 95 LEU A N 1
ATOM 784 C CA . LEU A 1 95 ? -2.768 2.716 12.332 1.00 94.88 95 LEU A CA 1
ATOM 785 C C . LEU A 1 95 ? -1.750 2.518 13.473 1.00 94.88 95 LEU A C 1
ATOM 787 O O . LEU A 1 95 ? -1.523 3.442 14.264 1.00 94.88 95 LEU A O 1
ATOM 791 N N . GLY A 1 96 ? -1.167 1.321 13.594 1.00 94.69 96 GLY A N 1
ATOM 792 C CA . GLY A 1 96 ? -0.227 0.964 14.660 1.00 94.69 96 GLY A CA 1
ATOM 793 C C . GLY A 1 96 ? -0.860 0.870 16.051 1.00 94.69 96 GLY A C 1
ATOM 794 O O . GLY A 1 96 ? -0.224 1.246 17.033 1.00 94.69 96 GLY A O 1
ATOM 795 N N . ILE A 1 97 ? -2.112 0.413 16.149 1.00 96.38 97 ILE A N 1
ATOM 796 C CA . ILE A 1 97 ? -2.846 0.263 17.417 1.00 96.38 97 ILE A CA 1
ATOM 797 C C . ILE A 1 97 ? -3.532 -1.100 17.516 1.00 96.38 97 ILE A C 1
ATOM 799 O O . ILE A 1 97 ? -3.664 -1.837 16.541 1.00 96.38 97 ILE A O 1
ATOM 803 N N . THR A 1 98 ? -4.014 -1.445 18.709 1.00 97.31 98 THR A N 1
ATOM 804 C CA . THR A 1 98 ? -4.789 -2.681 18.896 1.00 97.31 98 THR A CA 1
ATOM 805 C C . THR A 1 98 ? -6.223 -2.538 18.363 1.00 97.31 98 THR A C 1
ATOM 807 O O . THR A 1 98 ? -6.798 -1.445 18.429 1.00 97.31 98 THR A O 1
ATOM 810 N N . PRO A 1 99 ? -6.874 -3.633 17.918 1.00 96.69 99 PRO A N 1
ATOM 811 C CA . PRO A 1 99 ? -8.284 -3.599 17.521 1.00 96.69 99 PRO A CA 1
ATOM 812 C C . PRO A 1 99 ? -9.199 -3.042 18.620 1.00 96.69 99 PRO A C 1
ATOM 814 O O . PRO A 1 99 ? -10.121 -2.285 18.326 1.00 96.69 99 PRO A O 1
ATOM 817 N N . THR A 1 100 ? -8.906 -3.345 19.889 1.00 96.69 100 THR A N 1
ATOM 818 C CA . THR A 1 100 ? -9.648 -2.842 21.055 1.00 96.69 100 THR A CA 1
ATOM 819 C C . THR A 1 100 ? -9.518 -1.328 21.220 1.00 96.69 100 THR A C 1
ATOM 821 O O . THR A 1 100 ? -10.508 -0.659 21.517 1.00 96.69 100 THR A O 1
ATOM 824 N N . GLN A 1 101 ? -8.319 -0.770 21.020 1.00 96.69 101 GLN A N 1
ATOM 825 C CA . GLN A 1 101 ? -8.120 0.684 21.017 1.00 96.69 101 GLN A CA 1
ATOM 826 C C . GLN A 1 101 ? -8.916 1.339 19.885 1.00 96.69 101 GLN A C 1
ATOM 828 O O . GLN A 1 101 ? -9.626 2.309 20.141 1.00 96.69 101 GLN A O 1
ATOM 833 N N . LEU A 1 102 ? -8.890 0.765 18.677 1.00 96.81 102 LEU A N 1
ATOM 834 C CA . LEU A 1 102 ? -9.679 1.273 17.553 1.00 96.81 102 LEU A CA 1
ATOM 835 C C . LEU A 1 102 ? -11.191 1.244 17.841 1.00 96.81 102 LEU A C 1
ATOM 837 O O . LEU A 1 102 ? -11.878 2.222 17.557 1.00 96.81 102 LEU A O 1
ATOM 84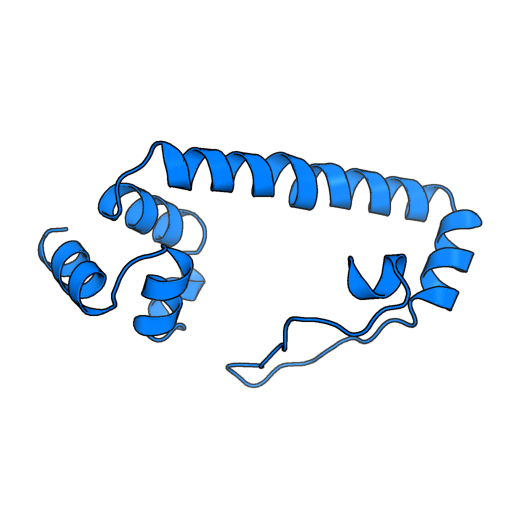1 N N . SER A 1 103 ? -11.714 0.183 18.471 1.00 96.19 103 SER A N 1
ATOM 842 C CA . SER A 1 103 ? -13.124 0.135 18.901 1.00 96.19 103 SER A CA 1
ATOM 843 C C . SER A 1 103 ? -13.487 1.297 19.824 1.00 96.19 103 SER A C 1
ATOM 845 O O . SER A 1 103 ? -14.565 1.871 19.697 1.00 96.19 103 SER A O 1
ATOM 847 N N . ARG A 1 104 ? -12.601 1.640 20.770 1.00 96.12 104 ARG A N 1
ATOM 848 C CA . ARG A 1 104 ? -12.829 2.747 21.712 1.00 96.12 104 ARG A CA 1
ATOM 849 C C . ARG A 1 104 ? -12.829 4.095 20.999 1.00 96.12 104 ARG A C 1
ATOM 851 O O . ARG A 1 104 ? -13.725 4.889 21.248 1.00 96.12 104 ARG A O 1
ATOM 858 N N . ILE A 1 105 ? -11.878 4.319 20.090 1.00 95.88 105 ILE A N 1
ATOM 859 C CA . ILE A 1 105 ? -11.809 5.539 19.271 1.00 95.88 105 ILE A CA 1
ATOM 860 C C . ILE A 1 105 ? -13.102 5.709 18.472 1.00 95.88 105 ILE A C 1
ATOM 862 O O . ILE A 1 105 ? -13.745 6.744 18.573 1.00 95.88 105 ILE A O 1
ATOM 866 N N . LYS A 1 106 ? -13.548 4.659 17.769 1.00 93.38 106 LYS A N 1
ATOM 867 C CA . LYS A 1 106 ? -14.796 4.677 16.988 1.00 93.38 106 LYS A CA 1
ATOM 868 C C . LYS A 1 106 ? -16.055 4.941 17.816 1.00 93.38 106 LYS A C 1
ATOM 870 O O . LYS A 1 106 ? -17.047 5.359 17.243 1.00 93.38 106 LYS A O 1
ATOM 875 N N . LYS A 1 107 ? -16.048 4.634 19.117 1.00 94.62 107 LYS A N 1
ATOM 876 C CA . LYS A 1 107 ? -17.185 4.873 20.021 1.00 94.62 107 LYS A CA 1
ATOM 877 C C . LYS A 1 107 ? -17.216 6.308 20.562 1.00 94.62 107 LYS A C 1
ATOM 879 O O . LYS A 1 107 ? -18.276 6.778 20.958 1.00 94.62 107 LYS A O 1
ATOM 884 N N .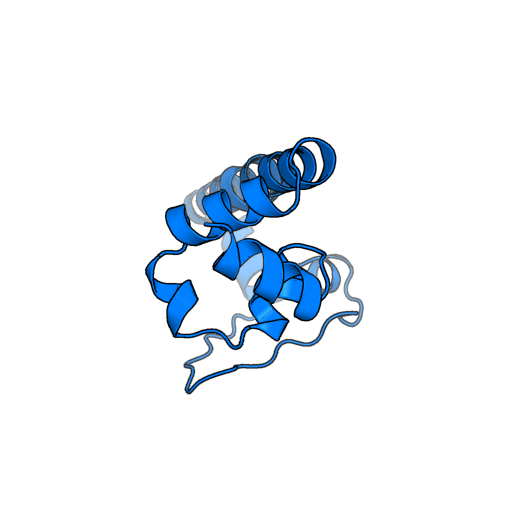 ASN A 1 108 ? -16.054 6.953 20.640 1.00 91.38 108 ASN A N 1
ATOM 885 C CA . ASN A 1 108 ? -15.889 8.298 21.192 1.00 91.38 108 ASN A CA 1
ATOM 886 C C . ASN A 1 108 ? -15.948 9.403 20.121 1.00 91.38 108 ASN A C 1
ATOM 888 O O . ASN A 1 108 ? -15.922 10.579 20.480 1.00 91.38 108 ASN A O 1
ATOM 892 N N . LEU A 1 109 ? -15.977 9.015 18.845 1.00 87.06 109 LEU A N 1
ATOM 893 C CA . LEU A 1 109 ? -16.202 9.865 17.674 1.00 87.06 109 LEU A CA 1
ATOM 894 C C . LEU A 1 109 ? -17.666 9.762 17.244 1.00 87.06 109 LEU A C 1
ATOM 896 O O . LEU A 1 109 ? -18.216 10.802 16.832 1.00 87.06 109 LEU A O 1
#

Radius of gyration: 17.89 Å; Cα contacts (8 Å, |Δi|>4): 44; chains: 1; bounding box: 36×26×45 Å

Foldseek 3Di:
DVCLVVVHDDPDDDDDPDDDDDDDDDPVVLVVVCVVDVVSVVVVVVCCCVVVPPVVVVVVCCLVPPDLLVLLVVCCVVCVPVPVVDDLQVVQVVSVHGSVVVVVSVVVD

=== Feature glossary ===
Reading guide. The protein is described through the following features:

Foldseek 3Di. A 3Di character summarizes, for each residue, the relative orientation of the Cα frame of its nearest spatial neighbor. Because it encodes fold topology rather than chemistry, 3Di alignments detect remote structural similarity that sequence alignment misses.

Contact-map, Ramachandran, and PAE plots. Plot images: a contact map (which residues are close in 3D, as an N×N binary image), a Ramachandran scatter (backbone torsion angles, revealing secondary-structure composition at a glance), and — for AlphaFold structures — a PAE heatmap (pairwise prediction confidence).

Radius of gyration, Cα contacts, bounding box. Radius of gyration (Rg) is the root-mean-square distance of Cα atoms from their centroid — a single number for overall size and compactness. A globular domain of N residues has Rg ≈ 2.2·N^0.38 Å; an extended or disordered chain has a much larger Rg. The Cα contact count is the number of residue pairs whose Cα atoms are within 8 Å and are more than four positions apart in sequence — a standard proxy for tertiary packing density. The bounding box is the smallest axis-aligned box enclosing all Cα atoms.

Secondary structure (8-state, DSSP). Eight-state secondary structure (DSSP): H is the canonical α-helix, G the tighter 3₁₀-helix, I the wider π-helix; E/B are β-structure, T and S are turns and bends, and '-' is everything else. DSSP derives these from the pattern of main-chain N–H···O=C hydrogen bonds, not from the sequence.

B-factor. B-factor (Debye–Waller factor) reflects atomic displacement in the crystal lattice. It is an experimental observable (units Å²), not a prediction; low values mean the atom is pinned down, high values mean it moves or is heterogeneous across the crystal.

pLDDT. pLDDT is the predicted lDDT-Cα score: AlphaFold's confidence that the local environment of each residue (all inter-atomic distances within 15 Å) is correctly placed. It is a per-residue number between 0 and 100, with higher meaning more reliable.

Nearest PDB structures. Nearest PDB neighbors are the top structural matches found by Foldseek when searching this structure against the entire Protein Data Bank. Each hit reports a TM-score (0 to 1; >0.5 almost always implies the same fold) and an E-value. These are *structural* homologs — they may share no detectable sequence similarity.

Solvent-accessible surface area. Accessible surface area quantifies burial. A residue with SASA near zero is packed into the hydrophobic core; one with SASA >100 Å² sits on the surface. Computed here via the Shrake–Rupley numerical algorithm with a 1.4 Å probe.

Rendered structure images. Structure images are PyMOL renders from six orthogonal camera directions. Cartoon representation draws helices as coils and strands as arrows; sticks shows the backbone as bonds; surface shows the solvent-excluded envelope. Rainbow coloring maps sequence position to hue (blue→red, N→C); chain coloring assigns a distinct color per polypeptide.

Backbone torsions (φ/ψ). φ (phi) and ψ (psi) are the two rotatable backbone dihedrals per residue: φ is the C(i-1)–N–Cα–C torsion, ψ is the N–Cα–C–N(i+1) torsion, both in degrees on (−180°, 180°]. α-helical residues cluster near (−60°, −45°); β-strand residues near (−120°, +130°). A Ramachandran plot is simply a scatter of (φ, ψ) for every residue.

Predicted aligned error. Predicted Aligned Error (PAE) is an AlphaFold confidence matrix: entry (i, j) is the expected error in the position of residue j, in ångströms, when the prediction is superimposed on the true structure at residue i. Low PAE within a block of residues means that block is internally rigid and well-predicted; high PAE between two blocks means their relative placement is uncertain even if each block individually is confident.

mmCIF coordinates. Structure coordinates are given as an mmCIF _atom_site loop: one row per atom with element, residue name, chain id, sequence number, and x/y/z position in Å. Only the four main-chain atoms per residue are included here; side chains are omitted to keep the record compact.

InterPro / GO / CATH / organism. Database cross-references. InterPro integrates a dozen domain/family signature databases into unified entries with residue-range hits. GO terms attach function/process/location labels with evidence codes. CATH codes position the fold in a four-level structural taxonomy. Organism is the NCBI-taxonomy species name.

Secondary structure (3-state, P-SEA). SS3 is a coarse helix/strand/coil call (letters a/b/c) made by the P-SEA algorithm from inter-Cα distances and dihedrals. It is less detailed than DSSP but needs only Cα positions.

Sequence. Sequence gives the chain of amino acids in standard one-letter code (A=alanine, C=cysteine, …, Y=tyrosine), read N→C. It is the only feature that is directly encoded by the gene; all structural features are derived from the folded form of this sequence.